Protein AF-A0A7J3BE94-F1 (afdb_monomer_lite)

Foldseek 3Di:
DPPLDDDPVLVVVLVVLLVQLVVLQVQLVCQLVCLLVVCVVDPDPDDSVVRSVVSNVVSVVSNVVSVVSNVLSVCSVQLALVSLVVLLVVLVVQLVVLVVPPPVRPVSNVVSVVSNVVSPDLSSCVSNVNNVVVVVVVVVVVVCVPPDDDPVQWDADPPPRDTDGVPDQADPPPRHGPDD

Radius of gyration: 31.23 Å; chains: 1; bounding box: 68×44×89 Å

Structure (mmCIF, N/CA/C/O backbone):
data_AF-A0A7J3BE94-F1
#
_entry.id   AF-A0A7J3BE94-F1
#
loop_
_atom_site.group_PDB
_atom_site.id
_atom_site.type_symbol
_atom_site.label_atom_id
_atom_site.label_alt_id
_atom_site.label_comp_id
_atom_site.label_asym_id
_atom_site.label_entity_id
_atom_site.label_seq_id
_atom_site.pdbx_PDB_ins_code
_atom_site.Cartn_x
_atom_site.Cartn_y
_atom_site.Cartn_z
_atom_site.occupancy
_atom_site.B_iso_or_equiv
_atom_site.auth_seq_id
_atom_site.auth_comp_id
_atom_site.auth_asym_id
_atom_site.auth_atom_id
_atom_site.pdbx_PDB_model_num
ATOM 1 N N . MET A 1 1 ? -1.290 -3.916 29.437 1.00 44.94 1 MET A N 1
ATOM 2 C CA . MET A 1 1 ? -1.088 -3.441 28.052 1.00 44.94 1 MET A CA 1
ATOM 3 C C . MET A 1 1 ? -2.064 -4.209 27.175 1.00 44.94 1 MET A C 1
ATOM 5 O O . MET A 1 1 ? -1.931 -5.420 27.093 1.00 44.94 1 MET A O 1
ATOM 9 N N . GLN A 1 2 ? -3.100 -3.558 26.636 1.00 50.12 2 GLN A N 1
ATOM 10 C CA . GLN A 1 2 ? -4.022 -4.199 25.688 1.00 50.12 2 GLN A CA 1
ATOM 11 C C . GLN A 1 2 ? -3.197 -4.632 24.469 1.00 50.12 2 GLN A C 1
ATOM 13 O O . GLN A 1 2 ? -2.613 -3.788 23.786 1.00 50.12 2 GLN A O 1
ATOM 18 N N . THR A 1 3 ? -3.052 -5.935 24.249 1.00 56.53 3 THR A N 1
ATOM 19 C CA . THR A 1 3 ? -2.353 -6.471 23.082 1.00 56.53 3 THR A CA 1
ATOM 20 C C . THR A 1 3 ? -3.175 -6.108 21.851 1.00 56.53 3 THR A C 1
ATOM 22 O O . THR A 1 3 ? -4.305 -6.559 21.695 1.00 56.53 3 THR A O 1
ATOM 25 N N . ARG A 1 4 ? -2.641 -5.237 20.984 1.00 65.88 4 ARG A N 1
ATOM 26 C CA . ARG A 1 4 ? -3.294 -4.905 19.710 1.00 65.88 4 ARG A CA 1
ATOM 27 C C . ARG A 1 4 ? -3.339 -6.166 18.849 1.00 65.88 4 ARG A C 1
ATOM 29 O O . ARG A 1 4 ? -2.347 -6.516 18.212 1.00 65.88 4 ARG A O 1
ATOM 36 N N . VAL A 1 5 ? -4.474 -6.856 18.852 1.00 79.56 5 VAL A N 1
ATOM 37 C CA . VAL A 1 5 ? -4.724 -7.989 17.958 1.00 79.56 5 VAL A CA 1
ATOM 38 C C . VAL A 1 5 ? -4.843 -7.446 16.537 1.00 79.56 5 VAL A C 1
ATOM 40 O O . VAL A 1 5 ? -5.575 -6.488 16.296 1.00 79.56 5 VAL A O 1
ATOM 43 N N . ARG A 1 6 ? -4.092 -8.027 15.597 1.00 82.62 6 ARG A N 1
ATOM 44 C CA . ARG A 1 6 ? -4.118 -7.597 14.196 1.00 82.62 6 ARG A CA 1
ATOM 45 C C . ARG A 1 6 ? -5.399 -8.050 13.500 1.00 82.62 6 ARG A C 1
ATOM 47 O O . ARG A 1 6 ? -5.689 -9.245 13.514 1.00 82.62 6 ARG A O 1
ATOM 54 N N . PRO A 1 7 ? -6.114 -7.133 12.833 1.00 87.50 7 PRO A N 1
ATOM 55 C CA . PRO A 1 7 ? -7.215 -7.484 11.948 1.00 87.50 7 PRO A CA 1
ATOM 56 C C . PRO A 1 7 ? -6.754 -8.401 10.806 1.00 87.50 7 PRO A C 1
ATOM 58 O O . PRO A 1 7 ? -5.796 -8.090 10.097 1.00 87.50 7 PRO A O 1
ATOM 61 N N . VAL A 1 8 ? -7.464 -9.511 10.596 1.00 87.81 8 VAL A N 1
ATOM 62 C CA . VAL A 1 8 ? -7.105 -10.542 9.603 1.00 87.81 8 VAL A CA 1
ATOM 63 C C . VAL A 1 8 ? -7.008 -9.967 8.187 1.00 87.81 8 VAL A C 1
ATOM 65 O O . VAL A 1 8 ? -6.078 -10.294 7.455 1.00 87.81 8 VAL A O 1
ATOM 68 N N . GLY A 1 9 ? -7.903 -9.049 7.812 1.00 85.50 9 GLY A N 1
ATOM 69 C CA . GLY A 1 9 ? -7.870 -8.426 6.488 1.00 85.50 9 GLY A CA 1
ATOM 70 C C . GLY A 1 9 ? -6.628 -7.563 6.245 1.00 85.50 9 GLY A C 1
ATOM 71 O O . GLY A 1 9 ? -6.166 -7.486 5.114 1.00 85.50 9 GLY A O 1
ATOM 72 N N . ILE A 1 10 ? -6.011 -6.987 7.288 1.00 88.62 10 ILE A N 1
ATOM 73 C CA . ILE A 1 10 ? -4.742 -6.251 7.129 1.00 88.62 10 ILE A CA 1
ATOM 74 C C . ILE A 1 10 ? -3.615 -7.233 6.826 1.00 88.62 10 ILE A C 1
ATOM 76 O O . ILE A 1 10 ? -2.795 -6.971 5.956 1.00 88.62 10 ILE A O 1
ATOM 80 N N . THR A 1 11 ? -3.590 -8.380 7.504 1.00 90.88 11 THR A N 1
ATOM 81 C CA . THR A 1 11 ? -2.620 -9.445 7.226 1.00 90.88 11 THR A CA 1
ATOM 82 C C . THR A 1 11 ? -2.716 -9.912 5.775 1.00 90.88 11 THR A C 1
ATOM 84 O O . THR A 1 11 ? -1.692 -10.013 5.105 1.00 90.88 11 THR A O 1
ATOM 87 N N . VAL A 1 12 ? -3.934 -10.134 5.267 1.00 90.75 12 VAL A N 1
ATOM 88 C CA . VAL A 1 12 ? -4.159 -10.515 3.862 1.00 90.75 12 VAL A CA 1
ATOM 89 C C . VAL A 1 12 ? -3.679 -9.420 2.906 1.00 90.75 12 VAL A C 1
ATOM 91 O O . VAL A 1 12 ? -2.949 -9.726 1.966 1.00 90.75 12 VAL A O 1
ATOM 94 N N . LEU A 1 13 ? -4.020 -8.151 3.170 1.00 89.44 13 LEU A N 1
ATOM 95 C CA . LEU A 1 13 ? -3.559 -7.017 2.361 1.00 89.44 13 LEU A CA 1
ATOM 96 C C . LEU A 1 13 ? -2.032 -6.911 2.344 1.00 89.44 13 LEU A C 1
ATOM 98 O O . LEU A 1 13 ? -1.453 -6.739 1.279 1.00 89.44 13 LEU A O 1
ATOM 102 N N . VAL A 1 14 ? -1.371 -7.069 3.493 1.00 93.19 14 VAL A N 1
ATOM 103 C CA . VAL A 1 14 ? 0.095 -7.034 3.573 1.00 93.19 14 VAL A CA 1
ATOM 104 C C . VAL A 1 14 ? 0.719 -8.164 2.765 1.00 93.19 14 VAL A C 1
ATOM 106 O O . VAL A 1 14 ? 1.698 -7.924 2.064 1.00 93.19 14 VAL A O 1
ATOM 109 N N . ILE A 1 15 ? 0.182 -9.384 2.848 1.00 94.69 15 ILE A N 1
ATOM 110 C CA . ILE A 1 15 ? 0.705 -10.523 2.082 1.00 94.69 15 ILE A CA 1
ATOM 111 C C . ILE A 1 15 ? 0.572 -10.251 0.583 1.00 94.69 15 ILE A C 1
ATOM 113 O O . ILE A 1 15 ? 1.550 -10.398 -0.148 1.00 94.69 15 ILE A O 1
ATOM 117 N N . LEU A 1 16 ? -0.610 -9.818 0.137 1.00 91.94 16 LEU A N 1
ATOM 118 C CA . LEU A 1 16 ? -0.860 -9.530 -1.272 1.00 91.94 16 LEU A CA 1
ATOM 119 C C . LEU A 1 16 ? 0.043 -8.398 -1.784 1.00 91.94 16 LEU A C 1
ATOM 121 O O . LEU A 1 16 ? 0.713 -8.565 -2.801 1.00 91.94 16 LEU A O 1
ATOM 125 N N . GLU A 1 17 ? 0.128 -7.296 -1.041 1.00 92.62 17 GLU A N 1
ATOM 126 C CA . GLU A 1 17 ? 0.982 -6.152 -1.372 1.00 92.62 17 GLU A CA 1
ATOM 127 C C . GLU A 1 17 ? 2.463 -6.548 -1.420 1.00 92.62 17 GLU A C 1
ATOM 129 O O . GLU A 1 17 ? 3.187 -6.162 -2.332 1.00 92.62 17 GLU A O 1
ATOM 134 N N . SER A 1 18 ? 2.914 -7.383 -0.479 1.00 95.75 18 SER A N 1
ATOM 135 C CA . SER A 1 18 ? 4.302 -7.862 -0.445 1.00 95.75 18 SER A CA 1
ATOM 136 C C . SER A 1 18 ? 4.640 -8.708 -1.672 1.00 95.75 18 SER A C 1
ATOM 138 O O . SER A 1 18 ? 5.742 -8.593 -2.204 1.00 95.75 18 SER A O 1
ATOM 140 N N . ILE A 1 19 ? 3.700 -9.534 -2.144 1.00 96.81 19 ILE A N 1
ATOM 141 C CA . ILE A 1 19 ? 3.875 -10.330 -3.367 1.00 96.81 19 ILE A CA 1
ATOM 142 C C . ILE A 1 19 ? 3.977 -9.406 -4.582 1.00 96.81 19 ILE A C 1
ATOM 144 O O . ILE A 1 19 ? 4.910 -9.547 -5.374 1.00 96.81 19 ILE A O 1
ATOM 148 N N . VAL A 1 20 ? 3.063 -8.441 -4.718 1.00 95.25 20 VAL A N 1
ATOM 149 C CA . VAL A 1 20 ? 3.076 -7.480 -5.834 1.00 95.25 20 VAL A CA 1
ATOM 150 C C . VAL A 1 20 ? 4.376 -6.674 -5.838 1.00 95.25 20 VAL A C 1
ATOM 152 O O . VAL A 1 20 ? 5.048 -6.591 -6.865 1.00 95.25 20 VAL A O 1
ATOM 155 N N . ALA A 1 21 ? 4.782 -6.147 -4.685 1.00 96.50 21 ALA A N 1
ATOM 156 C CA . ALA A 1 21 ? 6.017 -5.392 -4.535 1.00 96.50 21 ALA A CA 1
ATOM 157 C C . ALA A 1 21 ? 7.262 -6.238 -4.858 1.00 96.50 21 ALA A C 1
ATOM 159 O O . ALA A 1 21 ? 8.159 -5.769 -5.560 1.00 96.50 21 ALA A O 1
ATOM 160 N N . ALA A 1 22 ? 7.308 -7.499 -4.415 1.00 97.50 22 ALA A N 1
ATOM 161 C CA . ALA A 1 22 ? 8.402 -8.412 -4.740 1.00 97.50 22 ALA A CA 1
ATOM 162 C C . ALA A 1 22 ? 8.483 -8.700 -6.247 1.00 97.50 22 ALA A C 1
ATOM 164 O O . ALA A 1 22 ? 9.571 -8.655 -6.821 1.00 97.50 22 ALA A O 1
ATOM 165 N N . LEU A 1 23 ? 7.344 -8.938 -6.906 1.00 97.69 23 LEU A N 1
ATOM 166 C CA . LEU A 1 23 ? 7.291 -9.136 -8.357 1.00 97.69 23 LEU A CA 1
ATOM 167 C C . LEU A 1 23 ? 7.735 -7.884 -9.119 1.00 97.69 23 LEU A C 1
ATOM 169 O O . LEU A 1 23 ? 8.480 -8.003 -10.090 1.00 97.69 23 LEU A O 1
ATOM 173 N N . LEU A 1 24 ? 7.335 -6.694 -8.663 1.00 97.19 24 LEU A N 1
ATOM 174 C CA . LEU A 1 24 ? 7.789 -5.425 -9.237 1.00 97.19 24 LEU A CA 1
ATOM 175 C C . LEU A 1 24 ? 9.296 -5.233 -9.082 1.00 97.19 24 LEU A C 1
ATOM 177 O O . LEU A 1 24 ? 9.941 -4.770 -10.018 1.00 97.19 24 LEU A O 1
ATOM 181 N N . ILE A 1 25 ? 9.870 -5.626 -7.943 1.00 98.06 25 ILE A N 1
ATOM 182 C CA . ILE A 1 25 ? 11.319 -5.559 -7.732 1.00 98.06 25 ILE A CA 1
ATOM 183 C C . ILE A 1 25 ? 12.045 -6.533 -8.660 1.00 98.06 25 ILE A C 1
ATOM 185 O O . ILE A 1 25 ? 13.003 -6.148 -9.323 1.00 98.06 25 ILE A O 1
ATOM 189 N N . ILE A 1 26 ? 11.587 -7.783 -8.740 1.00 97.94 26 ILE A N 1
ATOM 190 C CA . ILE A 1 26 ? 12.208 -8.800 -9.598 1.00 97.94 26 ILE A CA 1
ATOM 191 C C . ILE A 1 26 ? 12.109 -8.381 -11.067 1.00 97.94 26 ILE A C 1
ATOM 193 O O . ILE A 1 26 ? 13.120 -8.348 -11.766 1.00 97.94 26 ILE A O 1
ATOM 197 N N . GLY A 1 27 ? 10.913 -8.009 -11.527 1.00 97.12 27 GLY A N 1
ATOM 198 C CA . GLY A 1 27 ? 10.695 -7.526 -12.887 1.00 97.12 27 GLY A CA 1
ATOM 199 C C . GLY A 1 27 ? 11.509 -6.267 -13.176 1.00 97.12 27 GLY A C 1
ATOM 200 O O . GLY A 1 27 ? 12.220 -6.211 -14.174 1.00 97.12 27 GLY A O 1
ATOM 201 N N . GLY A 1 28 ? 11.484 -5.288 -12.272 1.00 97.75 28 GLY A N 1
ATOM 202 C CA . GLY A 1 28 ? 12.259 -4.055 -12.385 1.00 97.75 28 GLY A CA 1
ATOM 203 C C . GLY A 1 28 ? 13.761 -4.307 -12.486 1.00 97.75 28 GLY A C 1
ATOM 204 O O . GLY A 1 28 ? 14.417 -3.722 -13.345 1.00 97.75 28 GLY A O 1
ATOM 205 N N . LEU A 1 29 ? 14.298 -5.230 -11.683 1.00 98.00 29 LEU A N 1
ATOM 206 C CA . LEU A 1 29 ? 15.706 -5.627 -11.728 1.00 98.00 29 LEU A CA 1
ATOM 207 C C . LEU A 1 29 ? 16.056 -6.291 -13.061 1.00 98.00 29 LEU A C 1
ATOM 209 O O . LEU A 1 29 ? 17.055 -5.930 -13.684 1.00 98.00 29 LEU A O 1
ATOM 213 N N . VAL A 1 30 ? 15.220 -7.230 -13.514 1.00 97.06 30 VAL A N 1
ATOM 214 C CA . VAL A 1 30 ? 15.400 -7.902 -14.805 1.00 97.06 30 VAL A CA 1
ATOM 215 C C . VAL A 1 30 ? 15.409 -6.878 -15.934 1.00 97.06 30 VAL A C 1
ATOM 217 O O . VAL A 1 30 ? 16.332 -6.894 -16.739 1.00 97.06 30 VAL A O 1
ATOM 220 N N . LEU A 1 31 ? 14.450 -5.949 -15.981 1.00 96.06 31 LEU A N 1
ATOM 221 C CA . LEU A 1 31 ? 14.417 -4.907 -17.012 1.00 96.06 31 LEU A CA 1
ATOM 222 C C . LEU A 1 31 ? 15.602 -3.939 -16.909 1.00 96.06 31 LEU A C 1
ATOM 224 O O . LEU A 1 31 ? 16.169 -3.567 -17.935 1.00 96.06 31 LEU A O 1
ATOM 228 N N . ALA A 1 32 ? 16.000 -3.549 -15.696 1.00 96.62 32 ALA A N 1
ATOM 229 C CA . ALA A 1 32 ? 17.131 -2.651 -15.482 1.00 96.62 32 ALA A CA 1
ATOM 230 C C . ALA A 1 32 ? 18.430 -3.239 -16.057 1.00 96.62 32 ALA A C 1
ATOM 232 O O . ALA A 1 32 ? 19.159 -2.536 -16.761 1.00 96.62 32 ALA A O 1
ATOM 233 N N . VAL A 1 33 ? 18.675 -4.531 -15.808 1.00 96.25 33 VAL A N 1
ATOM 234 C CA . VAL A 1 33 ? 19.880 -5.253 -16.248 1.00 96.25 33 VAL A CA 1
ATOM 235 C C . VAL A 1 33 ? 19.792 -5.697 -17.710 1.00 96.25 33 VAL A C 1
ATOM 237 O O . VAL A 1 33 ? 20.760 -5.554 -18.453 1.00 96.25 33 VAL A O 1
ATOM 240 N N . ALA A 1 34 ? 18.647 -6.225 -18.144 1.00 93.62 34 ALA A N 1
ATOM 241 C CA . ALA A 1 34 ? 18.462 -6.761 -19.493 1.00 93.62 34 ALA A CA 1
ATOM 242 C C . ALA A 1 34 ? 18.155 -5.681 -20.542 1.00 93.62 34 ALA A C 1
ATOM 244 O O . ALA A 1 34 ? 18.250 -5.955 -21.738 1.00 93.62 34 ALA A O 1
ATOM 245 N N . GLY A 1 35 ? 17.805 -4.459 -20.127 1.00 92.88 35 GLY A N 1
ATOM 246 C CA . GLY A 1 35 ? 17.449 -3.352 -21.017 1.00 92.88 35 GLY A CA 1
ATOM 247 C C . GLY A 1 35 ? 18.433 -3.132 -22.173 1.00 92.88 35 GLY A C 1
ATOM 248 O O . GLY A 1 35 ? 17.992 -3.143 -23.325 1.00 92.88 35 GLY A O 1
ATOM 249 N N . PRO A 1 36 ? 19.758 -3.041 -21.942 1.00 92.00 36 PRO A N 1
ATOM 250 C CA . PRO A 1 36 ? 20.733 -2.858 -23.017 1.00 92.00 36 PRO A CA 1
ATOM 251 C C . PRO A 1 36 ? 20.756 -4.018 -24.025 1.00 92.00 36 PRO A C 1
ATOM 253 O O . PRO A 1 36 ? 21.008 -3.795 -25.207 1.00 92.00 36 PRO A O 1
ATOM 256 N N . PHE A 1 37 ? 20.429 -5.237 -23.591 1.00 91.88 37 PHE A N 1
ATOM 257 C CA . PHE A 1 37 ? 20.421 -6.462 -24.407 1.00 91.88 37 PHE A CA 1
ATOM 258 C C . PHE A 1 37 ? 19.081 -6.716 -25.100 1.00 91.88 37 PHE A C 1
ATOM 260 O O . PHE A 1 37 ? 18.958 -7.586 -25.957 1.00 91.88 37 PHE A O 1
ATOM 267 N N . VAL A 1 38 ? 18.054 -5.924 -24.788 1.00 89.50 38 VAL A N 1
ATOM 268 C CA . VAL A 1 38 ? 16.694 -6.144 -25.287 1.00 89.50 38 VAL A CA 1
ATOM 269 C C . VAL A 1 38 ? 16.590 -5.986 -26.811 1.00 89.50 38 VAL A C 1
ATOM 271 O O . VAL A 1 38 ? 15.578 -6.368 -27.393 1.00 89.50 38 VAL A O 1
ATOM 274 N N . HIS A 1 39 ? 17.602 -5.399 -27.459 1.00 83.75 39 HIS A N 1
ATOM 275 C CA . HIS A 1 39 ? 17.713 -5.261 -28.913 1.00 83.75 39 HIS A CA 1
ATOM 276 C C . HIS A 1 39 ? 18.015 -6.589 -29.631 1.00 83.75 39 HIS A C 1
ATOM 278 O O . HIS A 1 39 ? 17.637 -6.734 -30.788 1.00 83.75 39 HIS A O 1
ATOM 284 N N . GLU A 1 40 ? 18.632 -7.562 -28.955 1.00 86.81 40 GLU A N 1
ATOM 285 C CA . GLU A 1 40 ? 18.892 -8.899 -29.513 1.00 86.81 40 GLU A CA 1
ATOM 286 C C . GLU A 1 40 ? 17.606 -9.733 -29.606 1.00 86.81 40 GLU A C 1
ATOM 288 O O . GLU A 1 40 ? 17.474 -10.608 -30.456 1.00 86.81 40 GLU A O 1
ATOM 293 N N . LEU A 1 41 ? 16.631 -9.439 -28.741 1.00 83.88 41 LEU A N 1
ATOM 294 C CA . LEU A 1 41 ? 15.415 -10.234 -28.585 1.00 83.88 41 LEU A CA 1
ATOM 295 C C . LEU A 1 41 ? 14.286 -9.842 -29.548 1.00 83.88 41 LEU A C 1
ATOM 297 O O . LEU A 1 41 ? 13.363 -10.623 -29.764 1.00 83.88 41 LEU A O 1
ATOM 301 N N . MET A 1 42 ? 14.305 -8.618 -30.085 1.00 78.88 42 MET A N 1
ATOM 302 C CA . MET A 1 42 ? 13.255 -8.126 -30.980 1.00 78.88 42 MET A CA 1
ATOM 303 C C . MET A 1 42 ? 13.861 -7.275 -32.102 1.00 78.88 42 MET A C 1
ATOM 305 O O . MET A 1 42 ? 14.542 -6.295 -31.795 1.00 78.88 42 MET A O 1
ATOM 309 N N . PRO A 1 43 ? 13.565 -7.554 -33.384 1.00 76.50 43 PRO A N 1
ATOM 310 C CA . PRO A 1 43 ? 13.916 -6.650 -34.474 1.00 76.50 43 PRO A CA 1
ATOM 311 C C . PRO A 1 43 ? 13.096 -5.359 -34.340 1.00 76.50 43 PRO A C 1
ATOM 313 O O . PRO A 1 43 ? 11.869 -5.406 -34.244 1.00 76.50 43 PRO A O 1
ATOM 316 N N . ARG A 1 44 ? 13.764 -4.198 -34.272 1.00 70.56 44 ARG A N 1
ATOM 317 C CA . ARG A 1 44 ? 13.111 -2.910 -33.973 1.00 70.56 44 ARG A CA 1
ATOM 318 C C . ARG A 1 44 ? 13.411 -1.830 -35.018 1.00 70.56 44 ARG A C 1
ATOM 320 O O . ARG A 1 44 ? 14.513 -1.806 -35.557 1.00 70.56 44 ARG A O 1
ATOM 327 N N . PRO A 1 45 ? 12.473 -0.888 -35.237 1.00 80.94 45 PRO A N 1
ATOM 328 C CA . PRO A 1 45 ? 12.669 0.275 -36.107 1.00 80.94 45 PRO A CA 1
ATOM 329 C C . PRO A 1 45 ? 13.445 1.434 -35.447 1.00 80.94 45 PRO A C 1
ATOM 331 O O . PRO A 1 45 ? 13.747 2.419 -36.111 1.00 80.94 45 PRO A O 1
ATOM 334 N N . VAL A 1 46 ? 13.747 1.352 -34.145 1.00 83.31 46 VAL A N 1
ATOM 335 C CA . VAL A 1 46 ? 14.390 2.418 -33.352 1.00 83.31 46 VAL A CA 1
ATOM 336 C C . VAL A 1 46 ? 15.820 2.045 -32.932 1.00 83.31 46 VAL A C 1
ATOM 338 O O . VAL A 1 46 ? 16.090 0.863 -32.711 1.00 83.31 46 VAL A O 1
ATOM 341 N N . PRO A 1 47 ? 16.737 3.024 -32.758 1.00 88.06 47 PRO A N 1
ATOM 342 C CA . PRO A 1 47 ? 18.113 2.757 -32.339 1.00 88.06 47 PRO A CA 1
ATOM 343 C C . PRO A 1 47 ? 18.215 1.956 -31.030 1.00 88.06 47 PRO A C 1
ATOM 345 O O . PRO A 1 47 ? 17.505 2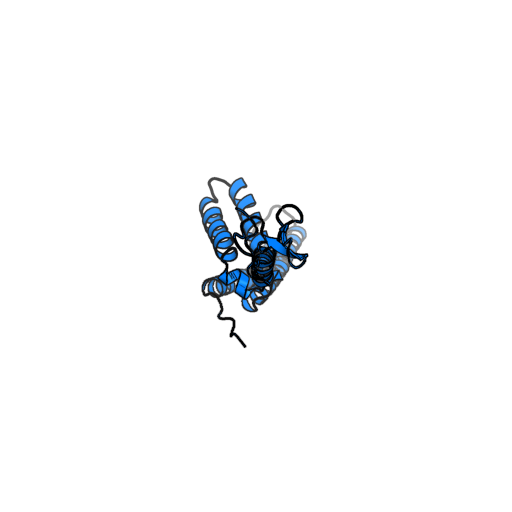.226 -30.054 1.00 88.06 47 PRO A O 1
ATOM 348 N N . ALA A 1 48 ? 19.148 0.996 -30.993 1.00 86.50 48 ALA A N 1
ATOM 349 C CA . ALA A 1 48 ? 19.324 0.065 -29.874 1.00 86.50 48 ALA A CA 1
ATOM 350 C C . ALA A 1 48 ? 19.614 0.778 -28.544 1.00 86.50 48 ALA A C 1
ATOM 352 O O . ALA A 1 48 ? 18.994 0.463 -27.531 1.00 86.50 48 ALA A O 1
ATOM 353 N N . VAL A 1 49 ? 20.486 1.792 -28.565 1.00 88.44 49 VAL A N 1
ATOM 354 C CA 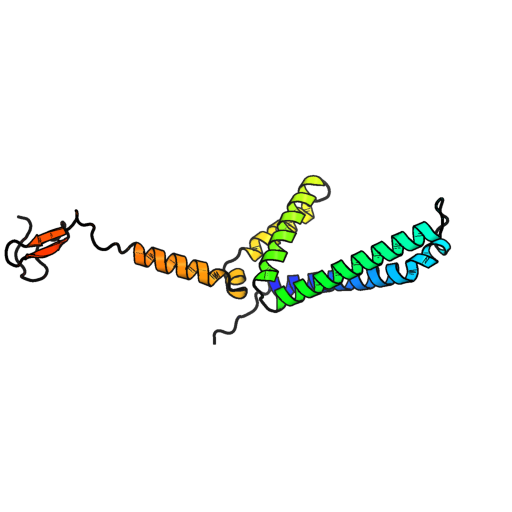. VAL A 1 49 ? 20.855 2.577 -27.374 1.00 88.44 49 VAL A CA 1
ATOM 355 C C . VAL A 1 49 ? 19.635 3.264 -26.764 1.00 88.44 49 VAL A C 1
ATOM 357 O O . VAL A 1 49 ? 19.417 3.175 -25.561 1.00 88.44 49 VAL A O 1
ATOM 360 N N . ILE A 1 50 ? 18.806 3.901 -27.597 1.00 89.31 50 ILE A N 1
ATOM 361 C CA . ILE A 1 50 ? 17.612 4.623 -27.144 1.00 89.31 50 ILE A CA 1
ATOM 362 C C . ILE A 1 50 ? 16.655 3.648 -26.455 1.00 89.31 50 ILE A C 1
ATOM 364 O O . ILE A 1 50 ? 16.227 3.881 -25.327 1.00 89.31 50 ILE A O 1
ATOM 368 N N . THR A 1 51 ? 16.376 2.515 -27.101 1.00 88.31 51 THR A N 1
ATOM 369 C CA . THR A 1 51 ? 15.454 1.515 -26.550 1.00 88.31 51 THR A CA 1
ATOM 370 C C . THR A 1 51 ? 15.980 0.911 -25.252 1.00 88.31 51 THR A C 1
ATOM 372 O O . THR A 1 51 ? 15.226 0.792 -24.289 1.00 88.31 51 THR A O 1
ATOM 375 N N . GLY A 1 52 ? 17.268 0.560 -25.204 1.00 91.75 52 GLY A N 1
ATOM 376 C CA . GLY A 1 52 ? 17.866 -0.039 -24.017 1.00 91.75 52 GLY A CA 1
ATOM 377 C C . GLY A 1 52 ? 17.844 0.898 -22.815 1.00 91.75 52 GLY A C 1
ATOM 378 O O . GLY A 1 52 ? 17.460 0.476 -21.727 1.00 91.75 52 GLY A O 1
ATOM 379 N N . VAL A 1 53 ? 18.145 2.186 -23.022 1.00 93.50 53 VAL A N 1
ATOM 380 C CA . VAL A 1 53 ? 18.063 3.203 -21.964 1.00 93.50 53 VAL A CA 1
ATOM 381 C C . VAL A 1 53 ? 16.634 3.339 -21.444 1.00 93.50 53 VAL A C 1
ATOM 383 O O . VAL A 1 53 ? 16.432 3.290 -20.233 1.00 93.50 53 VAL A O 1
ATOM 386 N N . PHE A 1 54 ? 15.632 3.455 -22.320 1.00 93.81 54 PHE A N 1
ATOM 387 C CA . PHE A 1 54 ? 14.237 3.573 -21.877 1.00 93.81 54 PHE A CA 1
ATOM 388 C C . PHE A 1 54 ? 13.756 2.343 -21.102 1.00 93.81 54 PHE A C 1
ATOM 390 O O . PHE A 1 54 ? 13.120 2.495 -20.059 1.00 93.81 54 PHE A O 1
ATOM 397 N N . VAL A 1 55 ? 14.080 1.135 -21.571 1.00 94.62 55 VAL A N 1
ATOM 398 C CA . VAL A 1 55 ? 13.704 -0.112 -20.887 1.00 94.62 55 VAL A CA 1
ATOM 399 C C . VAL A 1 55 ? 14.389 -0.212 -19.524 1.00 94.62 55 VAL A C 1
ATOM 401 O O . VAL A 1 55 ? 13.723 -0.520 -18.534 1.00 94.62 55 VAL A O 1
ATOM 404 N N . SER A 1 56 ? 15.681 0.115 -19.440 1.00 95.81 56 SER A N 1
ATOM 405 C CA . SER A 1 56 ? 16.403 0.120 -18.166 1.00 95.81 56 SER A CA 1
ATOM 406 C C . SER A 1 56 ? 15.858 1.164 -17.193 1.00 95.81 56 SER A C 1
ATOM 408 O O . SER A 1 56 ? 15.666 0.857 -16.018 1.00 95.81 56 SER A O 1
ATOM 410 N N . LEU A 1 57 ? 15.559 2.379 -17.667 1.00 97.38 57 LEU A N 1
ATOM 411 C CA . LEU A 1 57 ? 14.955 3.434 -16.847 1.00 97.38 57 LEU A CA 1
ATOM 412 C C . LEU A 1 57 ? 13.579 3.024 -16.328 1.00 97.38 57 LEU A C 1
ATOM 414 O O . LEU A 1 57 ? 13.287 3.227 -15.151 1.00 97.38 57 LEU A O 1
ATOM 418 N N . PHE A 1 58 ? 12.754 2.406 -17.172 1.00 96.75 58 PHE A N 1
ATOM 419 C CA . PHE A 1 58 ? 11.472 1.865 -16.739 1.00 96.75 58 PHE A CA 1
ATOM 420 C C . PHE A 1 58 ? 11.659 0.789 -15.661 1.00 96.75 58 PHE A C 1
ATOM 422 O O . PHE A 1 58 ? 10.986 0.835 -14.633 1.00 96.75 58 PHE A O 1
ATOM 429 N N . GLY A 1 59 ? 12.639 -0.107 -15.825 1.00 97.62 59 GLY A N 1
ATOM 430 C CA . GLY A 1 59 ? 13.021 -1.075 -14.794 1.00 97.62 59 GLY A CA 1
ATOM 431 C C . GLY A 1 59 ? 13.390 -0.418 -13.459 1.00 97.62 59 GLY A C 1
ATOM 432 O O . GLY A 1 59 ? 12.899 -0.831 -12.410 1.00 97.62 59 GLY A O 1
ATOM 433 N N . ILE A 1 60 ? 14.174 0.664 -13.488 1.00 97.56 60 ILE A N 1
ATOM 434 C CA . ILE A 1 60 ? 14.538 1.438 -12.288 1.00 97.56 60 ILE A CA 1
ATOM 435 C C . ILE A 1 60 ? 13.304 2.066 -11.628 1.00 97.56 60 ILE A C 1
ATOM 437 O O . ILE A 1 60 ? 13.176 2.025 -10.405 1.00 97.56 60 ILE A O 1
ATOM 441 N N . VAL A 1 61 ? 12.369 2.612 -12.408 1.00 97.94 61 VAL A N 1
ATOM 442 C CA . VAL A 1 61 ? 11.109 3.147 -11.865 1.00 97.94 61 VAL A CA 1
ATOM 443 C C . VAL A 1 61 ? 10.318 2.048 -11.152 1.00 97.94 61 VAL A C 1
ATOM 445 O O . VAL A 1 61 ? 9.851 2.265 -10.033 1.00 97.94 61 VAL A O 1
ATOM 448 N N . LEU A 1 62 ? 10.221 0.852 -11.740 1.00 97.62 62 LEU A N 1
ATOM 449 C CA . LEU A 1 62 ? 9.553 -0.285 -11.100 1.00 97.62 62 LEU A CA 1
ATOM 450 C C . LEU A 1 62 ? 10.246 -0.713 -9.799 1.00 97.62 62 LEU A C 1
ATOM 452 O O . LEU A 1 62 ? 9.555 -1.037 -8.835 1.00 97.62 62 LEU A O 1
ATOM 456 N N . LEU A 1 63 ? 11.581 -0.655 -9.734 1.00 97.81 63 LEU A N 1
ATOM 457 C CA . LEU A 1 63 ? 12.328 -0.912 -8.497 1.00 97.81 63 LEU A CA 1
ATOM 458 C C . LEU A 1 63 ? 11.952 0.079 -7.391 1.00 97.81 63 LEU A C 1
ATOM 460 O O . LEU A 1 63 ? 11.716 -0.331 -6.255 1.00 97.81 63 LEU A O 1
ATOM 464 N N . VAL A 1 64 ? 11.866 1.372 -7.718 1.00 97.81 64 VAL A N 1
ATOM 465 C CA . VAL A 1 64 ? 11.472 2.412 -6.755 1.00 97.81 64 VAL A CA 1
ATOM 466 C C . VAL A 1 64 ? 10.040 2.187 -6.271 1.00 97.81 64 VAL A C 1
ATOM 468 O O . VAL A 1 64 ? 9.787 2.241 -5.066 1.00 97.81 64 VAL A O 1
ATOM 471 N N . ILE A 1 65 ? 9.114 1.885 -7.185 1.00 95.62 65 ILE A N 1
ATOM 472 C CA . ILE A 1 65 ? 7.713 1.605 -6.842 1.00 95.62 65 ILE A CA 1
ATOM 473 C C . ILE A 1 65 ? 7.616 0.354 -5.961 1.00 95.62 65 ILE A C 1
ATOM 475 O O . ILE A 1 65 ? 6.958 0.392 -4.923 1.00 95.62 65 ILE A O 1
ATOM 479 N N . GLY A 1 66 ? 8.299 -0.734 -6.319 1.00 96.94 66 GLY A N 1
ATOM 480 C CA . GLY A 1 66 ? 8.309 -1.961 -5.524 1.00 96.94 66 GLY A CA 1
ATOM 481 C C . GLY A 1 66 ? 8.915 -1.758 -4.131 1.00 96.94 66 GLY A C 1
ATOM 482 O O . GLY A 1 66 ? 8.358 -2.227 -3.139 1.00 96.94 66 GLY A O 1
ATOM 483 N N . ALA A 1 67 ? 9.998 -0.985 -4.015 1.00 96.94 67 ALA A N 1
ATOM 484 C CA . ALA A 1 67 ? 10.581 -0.633 -2.720 1.00 96.94 67 ALA A CA 1
ATOM 485 C C . ALA A 1 67 ? 9.618 0.202 -1.856 1.00 96.94 67 ALA A C 1
ATOM 487 O O . ALA A 1 67 ? 9.468 -0.065 -0.660 1.00 96.94 67 ALA A O 1
ATOM 488 N N . ALA A 1 68 ? 8.925 1.175 -2.455 1.00 95.06 68 ALA A N 1
ATOM 489 C CA . ALA A 1 68 ? 7.886 1.940 -1.771 1.00 95.06 68 ALA A CA 1
ATOM 490 C C . ALA A 1 68 ? 6.721 1.038 -1.319 1.00 95.06 68 ALA A C 1
ATOM 492 O O . ALA A 1 68 ? 6.258 1.170 -0.185 1.00 95.06 68 ALA A O 1
ATOM 493 N N . GLY A 1 69 ? 6.304 0.078 -2.151 1.00 94.06 69 GLY A N 1
ATOM 494 C CA . GLY A 1 69 ? 5.290 -0.927 -1.811 1.00 94.06 69 GLY A CA 1
ATOM 495 C C . GLY A 1 69 ? 5.681 -1.771 -0.594 1.00 94.06 69 GLY A C 1
ATOM 496 O O . GLY A 1 69 ? 4.901 -1.895 0.349 1.00 94.06 69 GLY A O 1
ATOM 497 N N . LEU A 1 70 ? 6.928 -2.258 -0.527 1.00 95.75 70 LEU A N 1
ATOM 498 C CA . LEU A 1 70 ? 7.433 -2.970 0.657 1.00 95.75 70 LEU A CA 1
ATOM 499 C C . LEU A 1 70 ? 7.450 -2.089 1.912 1.00 95.75 70 LEU A C 1
ATOM 501 O O . LEU A 1 70 ? 7.118 -2.560 3.003 1.00 95.75 70 LEU A O 1
ATOM 505 N N . ALA A 1 71 ? 7.802 -0.809 1.775 1.00 95.44 71 ALA A N 1
ATOM 506 C CA . ALA A 1 71 ? 7.749 0.131 2.889 1.00 95.44 71 ALA A CA 1
ATOM 507 C C . ALA A 1 71 ? 6.308 0.316 3.399 1.00 95.44 71 ALA A C 1
ATOM 509 O O . ALA A 1 71 ? 6.075 0.289 4.611 1.00 95.44 71 ALA A O 1
ATOM 510 N N . VAL A 1 72 ? 5.328 0.446 2.497 1.00 93.94 72 VAL A N 1
ATOM 511 C CA . VAL A 1 72 ? 3.898 0.521 2.848 1.00 93.94 72 VAL A CA 1
ATOM 512 C C . VAL A 1 72 ? 3.425 -0.775 3.501 1.00 93.94 72 VAL A C 1
ATOM 514 O O . VAL A 1 72 ? 2.784 -0.715 4.551 1.00 93.94 72 VAL A O 1
ATOM 517 N N . ALA A 1 73 ? 3.785 -1.937 2.953 1.00 94.31 73 ALA A N 1
ATOM 518 C CA . ALA A 1 73 ? 3.464 -3.243 3.525 1.00 94.31 73 ALA A CA 1
ATOM 519 C C . ALA A 1 73 ? 4.014 -3.379 4.955 1.00 94.31 73 ALA A C 1
ATOM 521 O O . ALA A 1 73 ? 3.291 -3.783 5.869 1.00 94.31 73 ALA A O 1
ATOM 522 N N . TRP A 1 74 ? 5.254 -2.941 5.187 1.00 94.69 74 TRP A N 1
ATOM 523 C CA . TRP A 1 74 ? 5.845 -2.862 6.523 1.00 94.69 74 TRP A CA 1
ATOM 524 C C . TRP A 1 74 ? 5.069 -1.916 7.453 1.00 94.69 74 TRP A C 1
ATOM 526 O O . TRP A 1 74 ? 4.803 -2.247 8.614 1.00 94.69 74 TRP A O 1
ATOM 536 N N . GLY A 1 75 ? 4.664 -0.746 6.958 1.00 93.00 75 GLY A N 1
ATOM 537 C CA . GLY A 1 75 ? 3.850 0.213 7.706 1.00 93.00 75 GLY A CA 1
ATOM 538 C C . GLY A 1 75 ? 2.465 -0.331 8.080 1.00 93.00 75 GLY A C 1
ATOM 539 O O . GLY A 1 75 ? 2.015 -0.166 9.219 1.00 93.00 75 GLY A O 1
ATOM 540 N N . LEU A 1 76 ? 1.809 -1.031 7.151 1.00 91.81 76 LEU A N 1
ATOM 541 C CA . LEU A 1 76 ? 0.519 -1.686 7.368 1.00 91.81 76 LEU A CA 1
ATOM 542 C C . LEU A 1 76 ? 0.647 -2.828 8.378 1.00 91.81 76 LEU A C 1
ATOM 544 O O . LEU A 1 76 ? -0.173 -2.912 9.293 1.00 91.81 76 LEU A O 1
ATOM 548 N N . TRP A 1 77 ? 1.704 -3.639 8.261 1.00 91.50 77 TRP A N 1
ATOM 549 C CA . TRP A 1 77 ? 2.028 -4.716 9.195 1.00 91.50 77 TRP A CA 1
ATOM 550 C C . TRP A 1 77 ? 2.234 -4.166 10.607 1.00 91.50 77 TRP A C 1
ATOM 552 O O . TRP A 1 77 ? 1.638 -4.646 11.565 1.00 91.50 77 TRP A O 1
ATOM 562 N N . THR A 1 78 ? 3.041 -3.121 10.760 1.00 90.19 78 THR A N 1
ATOM 563 C CA . THR A 1 78 ? 3.393 -2.564 12.076 1.00 90.19 78 THR A CA 1
ATOM 564 C C . THR A 1 78 ? 2.288 -1.725 12.726 1.00 90.19 78 THR A C 1
ATOM 566 O O . THR A 1 78 ? 2.408 -1.393 13.905 1.00 90.19 78 THR A O 1
ATOM 569 N N . GLY A 1 79 ? 1.193 -1.429 12.019 1.00 87.50 79 GLY A N 1
ATOM 570 C CA . GLY A 1 79 ? 0.082 -0.646 12.568 1.00 87.50 79 GLY A CA 1
ATOM 571 C C . GLY A 1 79 ? 0.349 0.856 12.610 1.00 87.50 79 GLY A C 1
ATOM 572 O O . GLY A 1 79 ? -0.176 1.558 13.474 1.00 87.50 79 GLY A O 1
ATOM 573 N N . GLN A 1 80 ? 1.161 1.366 11.685 1.00 89.19 80 GLN A N 1
ATOM 574 C CA . GLN A 1 80 ? 1.527 2.780 11.641 1.00 89.19 80 GLN A CA 1
ATOM 575 C C . GLN A 1 80 ? 0.430 3.646 11.007 1.00 89.19 80 GLN A C 1
ATOM 577 O O . GLN A 1 80 ? -0.075 3.351 9.924 1.00 89.19 80 GLN A O 1
ATOM 582 N N . GLY A 1 81 ? 0.094 4.769 11.647 1.00 87.56 81 GLY A N 1
ATOM 583 C CA . GLY A 1 81 ? -1.001 5.643 11.208 1.00 87.56 81 GLY A CA 1
ATOM 584 C C . GLY A 1 81 ? -0.788 6.343 9.857 1.00 87.56 81 GLY A C 1
ATOM 585 O O . GLY A 1 81 ? -1.763 6.817 9.277 1.00 87.56 81 GLY A O 1
ATOM 586 N N . TRP A 1 82 ? 0.451 6.418 9.355 1.00 88.62 82 TRP A N 1
ATOM 587 C CA . TRP A 1 82 ? 0.759 6.950 8.019 1.00 88.62 82 TRP A CA 1
ATOM 588 C C . TRP A 1 82 ? 0.414 5.950 6.910 1.00 88.62 82 TRP A C 1
ATOM 590 O O . TRP A 1 82 ? -0.088 6.353 5.863 1.00 88.62 82 TRP A O 1
ATOM 600 N N . ALA A 1 83 ? 0.620 4.653 7.155 1.00 90.31 83 ALA A N 1
ATOM 601 C CA . ALA A 1 83 ? 0.378 3.599 6.174 1.00 90.31 83 ALA A CA 1
ATOM 602 C C . ALA A 1 83 ? -1.115 3.467 5.868 1.00 90.31 83 ALA A C 1
ATOM 604 O O . ALA A 1 83 ? -1.502 3.296 4.716 1.00 90.31 83 ALA A O 1
ATOM 605 N N . TRP A 1 84 ? -1.956 3.660 6.889 1.00 91.12 84 TRP A N 1
ATOM 606 C CA . TRP A 1 84 ? -3.403 3.769 6.720 1.00 91.12 84 TRP A CA 1
ATOM 607 C C . TRP A 1 84 ? -3.792 4.918 5.779 1.00 91.12 84 TRP A C 1
ATOM 609 O O . TRP A 1 84 ? -4.615 4.727 4.888 1.00 91.12 84 TRP A O 1
ATOM 619 N N . THR A 1 85 ? -3.179 6.099 5.937 1.00 90.75 85 THR A N 1
ATOM 620 C CA . THR A 1 85 ? -3.467 7.251 5.070 1.00 90.75 85 THR A CA 1
ATOM 621 C C . THR A 1 85 ? -3.042 6.973 3.631 1.00 90.75 85 THR A C 1
ATOM 623 O O . THR A 1 85 ? -3.814 7.242 2.718 1.00 90.75 85 THR A O 1
ATOM 626 N N . ILE A 1 86 ? -1.844 6.415 3.422 1.00 90.69 86 ILE A N 1
ATOM 627 C CA . ILE A 1 86 ? -1.355 6.084 2.077 1.00 90.69 86 ILE A CA 1
ATOM 628 C C . ILE A 1 86 ? -2.265 5.052 1.411 1.00 90.69 86 ILE A C 1
ATOM 630 O O . ILE A 1 86 ? -2.696 5.278 0.285 1.00 90.69 86 ILE A O 1
ATOM 634 N N . ALA A 1 87 ? -2.620 3.971 2.109 1.00 89.56 87 ALA A N 1
ATOM 635 C CA . ALA A 1 87 ? -3.510 2.945 1.570 1.00 89.56 87 ALA A CA 1
ATOM 636 C C . ALA A 1 87 ? -4.886 3.517 1.189 1.00 89.56 87 ALA A C 1
ATOM 638 O O . ALA A 1 87 ? -5.408 3.207 0.120 1.00 89.56 87 ALA A O 1
ATOM 639 N N . LEU A 1 88 ? -5.448 4.402 2.021 1.00 91.06 88 LEU A N 1
ATOM 640 C CA . LEU A 1 88 ? -6.717 5.064 1.720 1.00 91.06 88 LEU A CA 1
ATOM 641 C C . LEU A 1 88 ? -6.607 5.982 0.493 1.00 91.06 88 LEU A C 1
ATOM 643 O O . LEU A 1 88 ? -7.460 5.927 -0.388 1.00 91.06 88 LEU A O 1
ATOM 647 N N . VAL A 1 89 ? -5.559 6.807 0.419 1.00 92.25 89 VAL A N 1
ATOM 648 C CA . VAL A 1 89 ? -5.330 7.722 -0.711 1.00 92.25 89 VAL A CA 1
ATOM 649 C C . VAL A 1 89 ? -5.135 6.942 -2.011 1.00 92.25 89 VAL A C 1
ATOM 651 O O . VAL A 1 89 ? -5.764 7.273 -3.014 1.00 92.25 89 VAL A O 1
ATOM 654 N N . LEU A 1 90 ? -4.322 5.883 -1.995 1.00 88.56 90 LEU A N 1
ATOM 655 C CA . LEU A 1 90 ? -4.089 5.036 -3.165 1.00 88.56 90 LEU A CA 1
ATOM 656 C C . LEU A 1 90 ? -5.368 4.333 -3.628 1.00 88.56 90 LEU A C 1
ATOM 658 O O . LEU A 1 90 ? -5.634 4.305 -4.829 1.00 88.56 90 LEU A O 1
ATOM 662 N N . ALA A 1 91 ? -6.190 3.825 -2.706 1.00 90.12 91 ALA A N 1
ATOM 663 C CA . ALA A 1 91 ? -7.467 3.208 -3.056 1.00 90.12 91 ALA A CA 1
ATOM 664 C C . ALA A 1 91 ? -8.4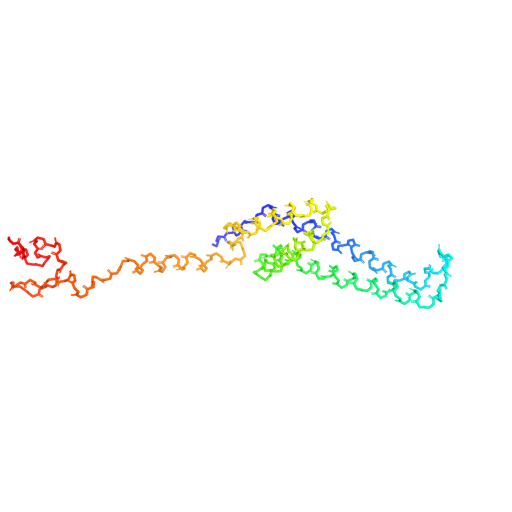24 4.218 -3.716 1.00 90.12 91 ALA A C 1
ATOM 666 O O . ALA A 1 91 ? -9.044 3.907 -4.729 1.00 90.12 91 ALA A O 1
ATOM 667 N N . VAL A 1 92 ? -8.499 5.453 -3.203 1.00 92.19 92 VAL A N 1
ATOM 668 C CA . VAL A 1 92 ? -9.326 6.520 -3.798 1.00 92.19 92 VAL A CA 1
ATOM 669 C C . VAL A 1 92 ? -8.824 6.914 -5.190 1.00 92.19 92 VAL A C 1
ATOM 671 O O . VAL A 1 92 ? -9.630 7.028 -6.112 1.00 92.19 92 VAL A O 1
ATOM 674 N N . ILE A 1 93 ? -7.510 7.083 -5.368 1.00 92.19 93 ILE A N 1
ATOM 675 C CA . ILE A 1 93 ? -6.916 7.371 -6.685 1.00 92.19 93 ILE A CA 1
ATOM 676 C C . ILE A 1 93 ? -7.226 6.238 -7.667 1.00 92.19 93 ILE A C 1
ATOM 678 O O . ILE A 1 93 ? -7.613 6.502 -8.804 1.00 92.19 93 ILE A O 1
ATOM 682 N N . SER A 1 94 ? -7.110 4.988 -7.218 1.00 88.12 94 SER A N 1
ATOM 683 C CA . SER A 1 94 ? -7.387 3.814 -8.048 1.00 88.12 94 SER A CA 1
ATOM 684 C C . SER A 1 94 ? -8.847 3.777 -8.498 1.00 88.12 94 SER A C 1
ATOM 686 O O . SER A 1 94 ? -9.099 3.577 -9.678 1.00 88.12 94 SER A O 1
ATOM 688 N N . ILE A 1 95 ? -9.803 4.102 -7.616 1.00 91.25 95 ILE A N 1
ATOM 689 C CA . ILE A 1 95 ? -11.226 4.223 -7.988 1.00 91.25 95 ILE A CA 1
ATOM 690 C C . ILE A 1 95 ? -11.428 5.275 -9.084 1.00 91.25 95 ILE A C 1
ATOM 692 O O . ILE A 1 95 ? -12.187 5.039 -10.021 1.00 91.25 95 ILE A O 1
ATOM 696 N N . ILE A 1 96 ? -10.762 6.431 -8.992 1.00 92.56 96 ILE A N 1
ATOM 697 C CA . ILE A 1 96 ? -10.873 7.486 -10.013 1.00 92.56 96 ILE A CA 1
ATOM 698 C C . ILE A 1 96 ? -10.346 6.975 -11.358 1.00 92.56 96 ILE A C 1
ATOM 700 O O . ILE A 1 96 ? -11.017 7.134 -12.374 1.00 92.56 96 ILE A O 1
ATOM 704 N N . ILE A 1 97 ? -9.175 6.333 -11.367 1.00 89.25 97 ILE A N 1
ATOM 705 C CA . ILE A 1 97 ? -8.584 5.764 -12.586 1.00 89.25 97 ILE A CA 1
ATOM 706 C C . ILE A 1 97 ? -9.498 4.686 -13.177 1.00 89.25 97 ILE A C 1
ATOM 708 O O . ILE A 1 97 ? -9.761 4.707 -14.380 1.00 89.25 97 ILE A O 1
ATOM 712 N N . ASP A 1 98 ? -10.026 3.791 -12.342 1.00 89.38 98 ASP A N 1
ATOM 713 C CA . ASP A 1 98 ? -10.938 2.736 -12.768 1.00 89.38 98 ASP A CA 1
ATOM 714 C C . ASP A 1 98 ? -12.201 3.333 -13.408 1.00 89.38 98 ASP A C 1
ATOM 716 O O . ASP A 1 98 ? -12.622 2.887 -14.473 1.00 89.38 98 ASP A O 1
ATOM 720 N N . LEU A 1 99 ? -12.779 4.392 -12.837 1.00 90.50 99 LEU A N 1
ATOM 721 C CA . LEU A 1 99 ? -13.947 5.070 -13.414 1.00 90.50 99 LEU A CA 1
ATOM 722 C C . LEU A 1 99 ? -13.681 5.648 -14.812 1.00 90.50 99 LEU A C 1
ATOM 724 O O . LEU A 1 99 ? -14.576 5.629 -15.657 1.00 90.50 99 LEU A O 1
ATOM 728 N N . LEU A 1 100 ? -12.463 6.129 -15.079 1.00 91.50 100 LEU A N 1
ATOM 729 C CA . LEU A 1 100 ? -12.076 6.650 -16.396 1.00 91.50 100 LEU A CA 1
ATOM 730 C C . LEU A 1 100 ? -11.910 5.546 -17.455 1.00 91.50 100 LEU A C 1
ATOM 732 O O . LEU A 1 100 ? -11.968 5.839 -18.647 1.00 91.50 100 LEU A O 1
ATOM 736 N N . GLN A 1 101 ? -11.705 4.294 -17.040 1.00 89.31 101 GLN A N 1
ATOM 737 C CA . GLN A 1 101 ? -11.422 3.153 -17.923 1.00 89.31 101 GLN A CA 1
ATOM 738 C C . GLN A 1 101 ? -12.637 2.241 -18.162 1.00 89.31 101 GLN A C 1
ATOM 740 O O . GLN A 1 101 ? -12.502 1.113 -18.650 1.00 89.31 101 GLN A O 1
ATOM 745 N N . LEU A 1 102 ? -13.842 2.705 -17.821 1.00 85.81 102 LEU A N 1
ATOM 746 C CA . LEU A 1 102 ? -15.060 1.929 -18.027 1.00 85.81 102 LEU A CA 1
ATOM 747 C C . LEU A 1 102 ? -15.288 1.614 -19.519 1.00 85.81 102 LEU A C 1
ATOM 749 O O . LEU A 1 102 ? -15.082 2.482 -20.369 1.00 85.81 102 LEU A O 1
ATOM 753 N N . PRO A 1 103 ? -15.746 0.388 -19.854 1.00 82.69 103 PRO A N 1
ATOM 754 C CA . PRO A 1 103 ? -16.249 -0.659 -18.950 1.00 82.69 103 PRO A CA 1
ATOM 755 C C . PRO A 1 103 ? -15.211 -1.694 -18.456 1.00 82.69 103 PRO A C 1
ATOM 757 O O . PRO A 1 103 ? -15.592 -2.633 -17.761 1.00 82.69 103 PRO A O 1
ATOM 760 N N . GLY A 1 104 ? -13.920 -1.574 -18.790 1.00 82.44 104 GLY A N 1
ATOM 761 C CA . GLY A 1 104 ? -12.918 -2.631 -18.544 1.00 82.44 104 GLY A CA 1
ATOM 762 C C . GLY A 1 104 ? -12.524 -2.865 -17.076 1.00 82.44 104 GLY A C 1
ATOM 763 O O . GLY A 1 104 ? -11.887 -3.865 -16.758 1.00 82.44 104 GLY A O 1
ATOM 764 N N . SER A 1 105 ? -12.912 -1.965 -16.177 1.00 86.62 105 SER A N 1
ATOM 765 C CA . SER A 1 105 ? -12.343 -1.792 -14.831 1.00 86.62 105 SER A CA 1
ATOM 766 C C . SER A 1 105 ? -13.322 -2.063 -13.680 1.00 86.62 105 SER A C 1
ATOM 768 O O . SER A 1 105 ? -13.007 -1.797 -12.521 1.00 86.62 105 SER A O 1
ATOM 770 N N . ILE A 1 106 ? -14.507 -2.625 -13.956 1.00 87.38 106 ILE A N 1
ATOM 771 C CA . ILE A 1 106 ? -15.568 -2.852 -12.949 1.00 87.38 106 ILE A CA 1
ATOM 772 C C . ILE A 1 106 ? -15.043 -3.634 -11.732 1.00 87.38 106 ILE A C 1
ATOM 774 O O . ILE A 1 106 ? -15.380 -3.325 -10.590 1.00 87.38 106 ILE A O 1
ATOM 778 N N . PHE A 1 107 ? -14.181 -4.626 -11.967 1.00 87.12 107 PHE A N 1
ATOM 779 C CA . PHE A 1 107 ? -13.588 -5.440 -10.906 1.00 87.12 107 PHE A CA 1
ATOM 780 C C . PHE A 1 107 ? -12.674 -4.628 -9.971 1.00 87.12 107 PHE A C 1
ATOM 782 O O . PHE A 1 107 ? -12.711 -4.826 -8.755 1.00 87.12 107 PHE A O 1
ATOM 789 N N . GLY A 1 108 ? -11.912 -3.676 -10.521 1.00 84.06 108 GLY A N 1
ATOM 790 C CA . GLY A 1 108 ? -11.056 -2.769 -9.751 1.00 84.06 108 GLY A CA 1
ATOM 791 C C . GLY A 1 108 ? -11.871 -1.879 -8.817 1.00 84.06 108 GLY A C 1
ATOM 792 O O . GLY A 1 108 ? -11.588 -1.818 -7.621 1.00 84.06 108 GLY A O 1
ATOM 793 N N . ILE A 1 109 ? -12.970 -1.306 -9.319 1.00 89.31 109 ILE A N 1
ATOM 794 C CA . ILE A 1 109 ? -13.876 -0.460 -8.523 1.00 89.31 109 ILE A CA 1
ATOM 795 C C . ILE A 1 109 ? -14.423 -1.232 -7.321 1.00 89.31 109 ILE A C 1
ATOM 797 O O . ILE A 1 109 ? -14.439 -0.711 -6.205 1.00 89.31 109 ILE A O 1
ATOM 801 N N . VAL A 1 110 ? -14.852 -2.481 -7.532 1.00 91.12 110 VAL A N 1
ATOM 802 C CA . VAL A 1 110 ? -15.390 -3.326 -6.457 1.00 91.12 110 VAL A CA 1
ATOM 803 C C . VAL A 1 110 ? -14.319 -3.595 -5.401 1.00 91.12 110 VAL A C 1
ATOM 805 O O . VAL A 1 110 ? -14.564 -3.350 -4.219 1.00 91.12 110 VAL A O 1
ATOM 808 N N . ILE A 1 111 ? -13.123 -4.036 -5.805 1.00 88.06 111 ILE A N 1
ATOM 809 C CA . ILE A 1 111 ? -12.015 -4.306 -4.875 1.00 88.06 111 ILE A CA 1
ATOM 810 C C . ILE A 1 111 ? -11.631 -3.049 -4.096 1.00 88.06 111 ILE A C 1
ATOM 812 O O . ILE A 1 111 ? -11.570 -3.084 -2.866 1.00 88.06 111 ILE A O 1
ATOM 816 N N . ASN A 1 112 ? -11.405 -1.933 -4.787 1.00 88.62 112 ASN A N 1
ATOM 817 C CA . ASN A 1 112 ? -10.999 -0.689 -4.148 1.00 88.62 112 ASN A CA 1
ATOM 818 C C . ASN A 1 112 ? -12.097 -0.151 -3.216 1.00 88.62 112 ASN A C 1
ATOM 820 O O . ASN A 1 112 ? -11.798 0.321 -2.117 1.00 88.62 112 ASN A O 1
ATOM 824 N N . GLY A 1 113 ? -13.371 -0.307 -3.589 1.00 90.81 113 GLY A N 1
ATOM 825 C CA . GLY A 1 113 ? -14.510 -0.013 -2.721 1.00 90.81 113 GLY A CA 1
ATOM 826 C C . GLY A 1 113 ? -14.504 -0.851 -1.439 1.00 90.81 113 GLY A C 1
ATOM 827 O O . GLY A 1 113 ? -14.664 -0.301 -0.346 1.00 90.81 113 GLY A O 1
ATOM 828 N N . PHE A 1 114 ? -14.240 -2.158 -1.544 1.00 91.50 114 PHE A N 1
ATOM 829 C CA . PHE A 1 114 ? -14.076 -3.036 -0.380 1.00 91.50 114 PHE A CA 1
ATOM 830 C C . PHE A 1 114 ? -12.891 -2.624 0.502 1.00 91.50 114 PHE A C 1
ATOM 832 O O . PHE A 1 114 ? -13.028 -2.620 1.727 1.00 91.50 114 PHE A O 1
ATOM 839 N N . ILE A 1 115 ? -11.753 -2.237 -0.086 1.00 89.75 115 ILE A N 1
ATOM 840 C CA . ILE A 1 115 ? -10.571 -1.765 0.656 1.00 89.75 115 ILE A CA 1
ATOM 841 C C . ILE A 1 115 ? -10.901 -0.497 1.448 1.00 89.75 115 ILE A C 1
ATOM 843 O O . ILE A 1 115 ? -10.619 -0.434 2.646 1.00 89.75 115 ILE A O 1
ATOM 847 N N . VAL A 1 116 ? -11.532 0.495 0.811 1.00 91.94 116 VAL A N 1
ATOM 848 C CA . VAL A 1 116 ? -11.947 1.738 1.479 1.00 91.94 116 VAL A CA 1
ATOM 849 C C . VAL A 1 116 ? -12.927 1.435 2.610 1.00 91.94 116 VAL A C 1
ATOM 851 O O . VAL A 1 116 ? -12.735 1.918 3.727 1.00 91.94 116 VAL A O 1
ATOM 854 N N . TYR A 1 117 ? -13.937 0.600 2.351 1.00 92.81 117 TYR A N 1
ATOM 855 C CA . TYR A 1 117 ? -14.911 0.186 3.360 1.00 92.81 117 TYR A CA 1
ATOM 856 C C . TYR A 1 117 ? -14.235 -0.483 4.567 1.00 92.81 117 TYR A C 1
ATOM 858 O O . TYR A 1 117 ? -14.494 -0.106 5.712 1.00 92.81 117 TYR A O 1
ATOM 866 N N . TYR A 1 118 ? -13.324 -1.426 4.318 1.00 90.00 118 TYR A N 1
ATOM 867 C CA . TYR A 1 118 ? -12.592 -2.147 5.356 1.00 90.00 118 TYR A CA 1
ATOM 868 C C . TYR A 1 118 ? -11.671 -1.223 6.167 1.00 90.00 118 TYR A C 1
ATOM 870 O O . TYR A 1 118 ? -11.705 -1.236 7.398 1.00 90.00 118 TYR A O 1
ATOM 878 N N . LEU A 1 119 ? -10.904 -0.348 5.506 1.00 88.44 119 LEU A N 1
ATOM 879 C CA . LEU A 1 119 ? -10.059 0.651 6.175 1.00 88.44 119 LEU A CA 1
ATOM 880 C C . LEU A 1 119 ? -10.873 1.650 7.005 1.00 88.44 119 LEU A C 1
ATOM 882 O O . LEU A 1 119 ? -10.346 2.227 7.964 1.00 88.44 119 LEU A O 1
ATOM 886 N N . TRP A 1 120 ? -12.146 1.863 6.660 1.00 88.56 120 TRP A N 1
ATOM 887 C CA . TRP A 1 120 ? -13.035 2.737 7.414 1.00 88.56 120 TRP A CA 1
ATOM 888 C C . TRP A 1 120 ? -13.567 2.107 8.707 1.00 88.56 120 TRP A C 1
ATOM 890 O O . TRP A 1 120 ? -14.071 2.851 9.560 1.00 88.56 120 TRP A O 1
ATOM 900 N N . GLN A 1 121 ? -13.453 0.784 8.878 1.00 87.25 121 GLN A N 1
ATOM 901 C CA . GLN A 1 121 ? -14.016 0.091 10.034 1.00 87.25 121 GLN A CA 1
ATOM 902 C C . GLN A 1 121 ? -13.361 0.539 11.358 1.00 87.25 121 GLN A C 1
ATOM 904 O O . GLN A 1 121 ? -12.141 0.744 11.408 1.00 87.25 121 GLN A O 1
ATOM 909 N N . PRO A 1 122 ? -14.149 0.669 12.449 1.00 82.06 122 PRO A N 1
ATOM 910 C CA . PRO A 1 122 ? -13.666 1.188 13.733 1.00 82.06 122 PRO A CA 1
ATOM 911 C C . PRO A 1 122 ? -12.475 0.382 14.272 1.00 82.06 122 PRO A C 1
ATOM 913 O O . PRO A 1 122 ? -11.407 0.930 14.522 1.00 82.06 122 PRO A O 1
ATOM 916 N N . HIS A 1 123 ? -12.578 -0.951 14.261 1.00 83.75 123 HIS A N 1
ATOM 917 C CA . HIS A 1 123 ? -11.516 -1.840 14.739 1.00 83.75 123 HIS A CA 1
ATOM 918 C C . HIS A 1 123 ? -10.182 -1.706 13.973 1.00 83.75 123 HIS A C 1
ATOM 920 O O . HIS A 1 123 ? -9.115 -1.915 14.552 1.00 83.75 123 HIS A O 1
ATOM 926 N N . VAL A 1 124 ? -10.211 -1.334 12.686 1.00 87.56 124 VAL A N 1
ATOM 927 C CA . VAL A 1 124 ? -9.001 -1.058 11.894 1.00 87.56 124 VAL A CA 1
ATOM 928 C C . VAL A 1 124 ? -8.409 0.292 12.295 1.00 87.56 124 VAL A C 1
ATOM 930 O O . VAL A 1 124 ? -7.209 0.400 12.556 1.00 87.56 124 VAL A O 1
ATOM 933 N N . LYS A 1 125 ? -9.246 1.324 12.433 1.00 83.62 125 LYS A N 1
ATOM 934 C CA . LYS A 1 125 ? -8.821 2.647 12.920 1.00 83.62 125 LYS A CA 1
ATOM 935 C C . LYS A 1 125 ? -8.253 2.585 14.340 1.00 83.62 125 LYS A C 1
ATOM 937 O O . LYS A 1 125 ? -7.304 3.316 14.637 1.00 83.62 125 LYS A O 1
ATOM 942 N N . ALA A 1 126 ? -8.784 1.697 15.182 1.00 83.94 126 ALA A N 1
ATOM 943 C CA . ALA A 1 126 ? -8.284 1.395 16.521 1.00 83.94 126 ALA A CA 1
ATOM 944 C C . ALA A 1 126 ? -6.831 0.924 16.466 1.00 83.94 126 ALA A C 1
ATOM 946 O O . ALA A 1 126 ? -5.954 1.457 17.150 1.00 83.94 126 ALA A O 1
ATOM 947 N N . PHE A 1 127 ? -6.571 -0.048 15.585 1.00 85.44 127 PHE A N 1
ATOM 948 C CA . PHE A 1 127 ? -5.256 -0.645 15.397 1.00 85.44 127 PHE A CA 1
ATOM 949 C C . PHE A 1 127 ? -4.214 0.405 14.992 1.00 85.44 127 PHE A C 1
ATOM 951 O O . PHE A 1 127 ? -3.132 0.443 15.581 1.00 85.44 127 PHE A O 1
ATOM 958 N N . TYR A 1 128 ? -4.579 1.321 14.090 1.00 86.44 128 TYR A N 1
ATOM 959 C CA . TYR A 1 128 ? -3.726 2.420 13.620 1.00 86.44 128 TYR A CA 1
ATOM 960 C C . TYR A 1 128 ? -3.704 3.661 14.535 1.00 86.44 128 TYR A C 1
ATOM 962 O O . TYR A 1 128 ? -3.059 4.658 14.204 1.00 86.44 128 TYR A O 1
ATOM 970 N N . GLY A 1 129 ? -4.395 3.635 15.683 1.00 80.00 129 GLY A N 1
ATOM 971 C CA . GLY A 1 129 ? -4.424 4.742 16.647 1.00 80.00 129 GLY A CA 1
ATOM 972 C C . GLY A 1 129 ? -5.212 5.980 16.195 1.00 80.00 129 GLY A C 1
ATOM 973 O O . GLY A 1 129 ? -5.074 7.039 16.799 1.00 80.00 129 GLY A O 1
ATOM 974 N N . LYS A 1 130 ? -6.043 5.864 15.151 1.00 73.25 130 LYS A N 1
ATOM 975 C CA . LYS A 1 130 ? -6.891 6.952 14.623 1.00 73.25 130 LYS A CA 1
ATOM 976 C C . LYS A 1 130 ? -8.240 7.067 15.354 1.00 73.25 130 LYS A C 1
ATOM 978 O O . LYS A 1 130 ? -8.957 8.044 15.172 1.00 73.25 130 LYS A O 1
ATOM 983 N N . GLU A 1 131 ? -8.590 6.075 16.173 1.00 67.62 131 GLU A N 1
ATOM 984 C CA . GLU A 1 131 ? -9.887 5.978 16.860 1.00 67.62 131 GLU A CA 1
ATOM 985 C C . GLU A 1 131 ? -9.920 6.687 18.230 1.00 67.62 131 GLU A C 1
ATOM 987 O O . GLU A 1 131 ? -10.961 7.199 18.636 1.00 67.62 131 GLU A O 1
ATOM 992 N N . ALA A 1 132 ? -8.774 6.811 18.917 1.00 58.44 132 ALA A N 1
ATOM 993 C CA . ALA A 1 132 ? -8.681 7.489 20.218 1.00 58.44 132 ALA A CA 1
ATOM 994 C C . ALA A 1 132 ? -9.148 8.956 20.152 1.00 58.44 132 ALA A C 1
ATOM 996 O O . ALA A 1 132 ? -9.809 9.442 21.068 1.00 58.44 132 ALA A O 1
ATOM 997 N N . THR A 1 133 ? -8.897 9.630 19.025 1.00 58.22 133 THR A N 1
ATOM 998 C CA . THR A 1 133 ? -9.387 10.988 18.760 1.00 58.22 133 THR A CA 1
ATOM 999 C C . THR A 1 133 ? -10.917 11.048 18.683 1.00 58.22 133 THR A C 1
ATOM 1001 O O . THR A 1 133 ? -11.513 11.997 19.183 1.00 58.22 133 THR A O 1
ATOM 1004 N N . GLN A 1 134 ? -11.573 10.032 18.107 1.00 59.16 134 GLN A N 1
ATOM 1005 C CA . GLN A 1 134 ? -13.037 9.972 17.978 1.00 59.16 134 GLN A CA 1
ATOM 1006 C C . GLN A 1 134 ? -13.714 9.675 19.322 1.00 59.16 134 GLN A C 1
ATOM 1008 O O . GLN A 1 134 ? -14.676 10.353 19.682 1.00 59.16 134 GLN A O 1
ATOM 1013 N N . LEU A 1 135 ? -13.178 8.725 20.098 1.00 64.62 135 LEU A N 1
ATOM 1014 C CA . LEU A 1 135 ? -13.709 8.389 21.425 1.00 64.62 135 LEU A CA 1
ATOM 1015 C C . LEU A 1 135 ? -13.523 9.536 22.427 1.00 64.62 135 LEU A C 1
ATOM 1017 O O . LEU A 1 135 ? -14.440 9.833 23.189 1.00 64.62 135 LEU A O 1
ATOM 1021 N N . GLN A 1 136 ? -12.374 10.224 22.416 1.00 60.34 136 GLN A N 1
ATOM 1022 C CA . GLN A 1 136 ? -12.182 11.422 23.240 1.00 60.34 136 GLN A CA 1
ATOM 1023 C C . GLN A 1 136 ? -13.090 12.572 22.796 1.00 60.34 136 GLN A C 1
ATOM 1025 O O . GLN A 1 136 ? -13.626 13.266 23.658 1.00 60.34 136 GLN A O 1
ATOM 1030 N N . TYR A 1 137 ? -13.312 12.758 21.492 1.00 64.00 137 TYR A N 1
ATOM 1031 C CA . TYR A 1 137 ? -14.251 13.763 20.993 1.00 64.00 137 TYR A CA 1
ATOM 1032 C C . TYR A 1 137 ? -15.686 13.474 21.455 1.00 64.00 137 TYR A C 1
ATOM 1034 O O . TYR A 1 137 ? -16.319 14.349 22.039 1.00 64.00 137 TYR A O 1
ATOM 1042 N N . GLN A 1 138 ? -16.167 12.236 21.309 1.00 62.12 138 GLN A N 1
ATOM 1043 C CA . GLN A 1 138 ? -17.485 11.829 21.807 1.00 62.12 138 GLN A CA 1
ATOM 1044 C C . GLN A 1 138 ? -17.590 11.938 23.329 1.00 62.12 138 GLN A C 1
ATOM 1046 O O . GLN A 1 138 ? -18.558 12.501 23.818 1.00 62.12 138 GLN A O 1
ATOM 1051 N N . ALA A 1 139 ? -16.588 11.495 24.093 1.00 66.75 139 ALA A N 1
ATOM 1052 C CA . ALA A 1 139 ? -16.599 11.627 25.550 1.00 66.75 139 ALA A CA 1
ATOM 1053 C C . ALA A 1 139 ? -16.594 13.096 26.005 1.00 66.75 139 ALA A C 1
ATOM 1055 O O . ALA A 1 139 ? -17.225 13.434 27.007 1.00 66.75 139 ALA A O 1
ATOM 1056 N N . THR A 1 140 ? -15.902 13.973 25.274 1.00 62.78 140 THR A N 1
ATOM 1057 C CA . THR A 1 140 ? -15.908 15.418 25.536 1.00 62.78 140 THR A CA 1
ATOM 1058 C C . THR A 1 140 ? -17.256 16.037 25.178 1.00 62.78 140 THR A C 1
ATOM 1060 O O . THR A 1 140 ? -17.781 16.809 25.973 1.00 62.78 140 THR A O 1
ATOM 1063 N N . LEU A 1 141 ? -17.866 15.651 24.053 1.00 64.75 141 LEU A N 1
ATOM 1064 C CA . LEU A 1 141 ? -19.211 16.094 23.673 1.00 64.75 141 LEU A CA 1
ATOM 1065 C C . LEU A 1 141 ? -20.276 15.615 24.662 1.00 64.75 141 LEU A C 1
ATOM 1067 O O . LEU A 1 141 ? -21.078 16.412 25.131 1.00 64.75 141 LEU A O 1
ATOM 1071 N N . THR A 1 142 ? -20.268 14.340 25.043 1.00 60.62 142 THR A N 1
ATOM 1072 C CA . THR A 1 142 ? -21.225 13.786 26.010 1.00 60.62 142 THR A CA 1
ATOM 1073 C C . THR A 1 142 ? -21.086 14.446 27.381 1.00 60.62 142 THR A C 1
ATOM 1075 O O . THR A 1 142 ? -22.092 14.692 28.037 1.00 60.62 142 THR A O 1
ATOM 1078 N N . LYS A 1 143 ? -19.864 14.797 27.804 1.00 60.47 143 LYS A N 1
ATOM 1079 C CA . LYS A 1 143 ? -19.644 15.568 29.039 1.00 60.47 143 LYS A CA 1
ATOM 1080 C C . LYS A 1 143 ? -20.057 17.035 28.908 1.00 60.47 143 LYS A C 1
ATOM 1082 O O . LYS A 1 143 ? -20.555 17.594 29.877 1.00 60.47 143 LYS A O 1
ATOM 1087 N N . ALA A 1 144 ? -19.876 17.647 27.739 1.00 55.72 144 ALA A N 1
ATOM 1088 C CA . ALA A 1 144 ? -20.300 19.021 27.472 1.00 55.72 144 ALA A CA 1
ATOM 1089 C C . ALA A 1 144 ? -21.829 19.157 27.334 1.00 55.72 144 ALA A C 1
ATOM 1091 O O . ALA A 1 144 ? -22.374 20.207 27.657 1.00 55.72 144 ALA A O 1
ATOM 1092 N N . HIS A 1 145 ? -22.527 18.095 26.916 1.00 54.56 145 HIS A N 1
ATOM 1093 C CA . HIS A 1 145 ? -23.993 18.042 26.872 1.00 54.56 145 HIS A CA 1
ATOM 1094 C C . HIS A 1 145 ? -24.653 17.912 28.250 1.00 54.56 145 HIS A C 1
ATOM 1096 O O . HIS A 1 145 ? -25.847 18.179 28.368 1.00 54.56 145 HIS A O 1
ATOM 1102 N N . THR A 1 146 ? -23.896 17.623 29.311 1.00 52.53 146 THR A N 1
ATOM 1103 C CA . THR A 1 146 ? -24.314 17.975 30.674 1.00 52.53 146 THR A CA 1
ATOM 1104 C C . THR A 1 146 ? -23.986 19.451 30.906 1.00 52.53 146 THR A C 1
ATOM 1106 O O . THR A 1 146 ? -23.092 19.805 31.674 1.00 52.53 146 THR A O 1
ATOM 1109 N N . GLN A 1 147 ? -24.675 20.322 30.168 1.00 53.12 147 GLN A N 1
ATOM 1110 C CA . GLN A 1 147 ? -24.568 21.767 30.313 1.00 53.12 147 GLN A CA 1
ATOM 1111 C C . GLN A 1 147 ? -24.899 22.134 31.775 1.00 53.12 147 GLN A C 1
ATOM 1113 O O . GLN A 1 147 ? -25.955 21.733 32.272 1.00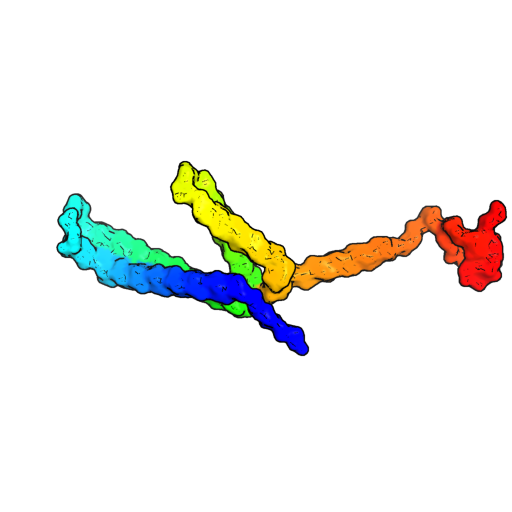 53.12 147 GLN A O 1
ATOM 1118 N N . PRO A 1 148 ? -24.052 22.890 32.498 1.00 59.47 148 PRO A N 1
ATOM 1119 C CA . PRO A 1 148 ? -24.498 23.568 33.710 1.00 59.47 148 PRO A CA 1
ATOM 1120 C C . PRO A 1 148 ? -25.696 24.443 33.330 1.00 59.47 148 PRO A C 1
ATOM 1122 O O . PRO A 1 148 ? -25.619 25.135 32.313 1.00 59.47 148 PRO A O 1
ATOM 1125 N N . ALA A 1 149 ? -26.789 24.369 34.099 1.00 56.09 149 ALA A N 1
ATOM 1126 C CA . ALA A 1 149 ? -28.029 25.101 33.835 1.00 56.09 149 ALA A CA 1
ATOM 1127 C C . ALA A 1 149 ? -27.725 26.532 33.358 1.00 56.09 149 ALA A C 1
ATOM 1129 O O . ALA A 1 149 ? -26.979 27.261 34.020 1.00 56.09 149 ALA A O 1
ATOM 1130 N N . GLN A 1 150 ? -28.249 26.903 32.184 1.00 57.09 150 GLN A N 1
ATOM 1131 C CA . GLN A 1 150 ? -28.096 28.254 31.651 1.00 57.09 150 GLN A CA 1
ATOM 1132 C C . GLN A 1 150 ? -28.636 29.267 32.680 1.00 57.09 150 GLN A C 1
ATOM 1134 O O . GLN A 1 150 ? -29.565 28.939 33.418 1.00 57.09 150 GLN A O 1
ATOM 1139 N N . PRO A 1 151 ? -28.105 30.503 32.746 1.00 59.91 151 PRO A N 1
ATOM 1140 C CA . PRO A 1 151 ? -28.550 31.506 33.720 1.00 59.91 151 PRO A CA 1
ATOM 1141 C C . PRO A 1 151 ? -30.064 31.796 33.703 1.00 59.91 151 PRO A C 1
ATOM 1143 O O . PRO A 1 151 ? -30.591 32.281 34.698 1.00 59.91 151 PRO A O 1
ATOM 1146 N N . SER A 1 152 ? -30.762 31.490 32.601 1.00 61.22 152 SER A N 1
ATOM 1147 C CA . SER A 1 152 ? -32.221 31.599 32.453 1.00 61.22 152 SER A CA 1
ATOM 1148 C C . SER A 1 152 ? -33.020 30.506 33.170 1.00 61.22 152 SER A C 1
ATOM 1150 O O . SER A 1 152 ? -34.202 30.702 33.440 1.00 61.22 152 SER A O 1
ATOM 1152 N N . ASP A 1 153 ? -32.391 29.376 33.497 1.00 79.69 153 ASP A N 1
ATOM 1153 C CA . ASP A 1 153 ? -33.066 28.167 33.991 1.00 79.69 153 ASP A CA 1
ATOM 1154 C C . ASP A 1 153 ? -32.876 27.980 35.502 1.00 79.69 153 ASP A C 1
ATOM 1156 O O . ASP A 1 153 ? -33.120 26.901 36.057 1.00 79.69 153 ASP A O 1
ATOM 1160 N N . VAL A 1 154 ? -32.410 29.033 36.180 1.00 83.69 154 VAL A N 1
ATOM 1161 C CA . VAL A 1 154 ? -32.098 29.035 37.606 1.00 83.69 154 VAL A CA 1
ATOM 1162 C C . VAL A 1 154 ? -33.024 29.996 38.342 1.00 83.69 154 VAL A C 1
ATOM 1164 O O . VAL A 1 154 ? -33.085 31.185 38.043 1.00 83.69 154 VAL A O 1
ATOM 1167 N N . ILE A 1 155 ? -33.708 29.480 39.360 1.00 87.94 155 ILE A N 1
ATOM 1168 C CA . ILE A 1 155 ? -34.493 30.262 40.315 1.00 87.94 155 ILE A CA 1
ATOM 1169 C C . ILE A 1 155 ? -33.811 30.235 41.685 1.00 87.94 155 ILE A C 1
ATOM 1171 O O . ILE A 1 155 ? -33.342 29.196 42.159 1.00 87.94 155 ILE A O 1
ATOM 1175 N N . TYR A 1 156 ? -33.739 31.392 42.338 1.00 90.38 156 TYR A N 1
ATOM 1176 C CA . TYR A 1 156 ? -33.149 31.515 43.667 1.00 90.38 156 TYR A CA 1
ATOM 1177 C C . TYR A 1 156 ? -34.215 31.327 44.744 1.00 90.38 156 TYR A C 1
ATOM 1179 O O . TYR A 1 156 ? -35.283 31.935 44.703 1.00 90.38 156 TYR A O 1
ATOM 1187 N N . CYS A 1 157 ? -33.920 30.482 45.731 1.00 92.56 157 CYS A N 1
ATOM 1188 C CA . CYS A 1 157 ? -34.820 30.236 46.850 1.00 92.56 157 CYS A CA 1
ATOM 1189 C C . CYS A 1 157 ? -34.976 31.496 47.716 1.00 92.56 157 CYS A C 1
ATOM 1191 O O . CYS A 1 157 ? -33.996 31.989 48.272 1.00 92.56 157 CYS A O 1
ATOM 1193 N N . SER A 1 158 ? -36.212 31.938 47.947 1.00 90.81 158 SER A N 1
ATOM 1194 C CA . SER A 1 158 ? -36.527 33.125 48.760 1.00 90.81 158 SER A CA 1
ATOM 1195 C C . SER A 1 158 ? -36.144 32.994 50.242 1.00 90.81 158 SER A C 1
ATOM 1197 O O . SER A 1 158 ? -35.851 33.992 50.891 1.00 90.81 158 SER A O 1
ATOM 1199 N N . LYS A 1 159 ? -36.111 31.768 50.787 1.00 92.81 159 LYS A N 1
ATOM 1200 C CA . LYS A 1 159 ? -35.734 31.500 52.190 1.00 92.81 159 LYS A CA 1
ATOM 1201 C C . LYS A 1 159 ? -34.227 31.506 52.469 1.00 92.81 159 LYS A C 1
ATOM 1203 O O . LYS A 1 159 ? -33.825 31.966 53.529 1.00 92.81 159 LYS A O 1
ATOM 1208 N N . CYS A 1 160 ? -33.404 30.934 51.586 1.00 94.19 160 CYS A N 1
ATOM 1209 C CA . CYS A 1 160 ? -31.979 30.684 51.863 1.00 94.19 160 CYS A CA 1
ATOM 1210 C C . CYS A 1 160 ? -31.025 31.123 50.742 1.00 94.19 160 CYS A C 1
ATOM 1212 O O . CYS A 1 160 ? -29.829 30.864 50.830 1.00 94.19 160 CYS A O 1
ATOM 1214 N N . GLY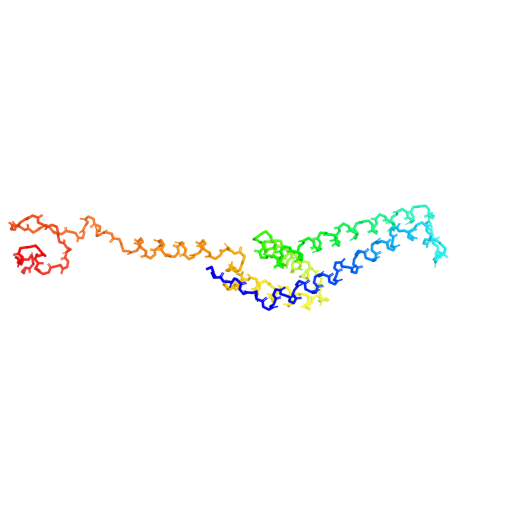 A 1 161 ? -31.534 31.718 49.660 1.00 90.00 161 GLY A N 1
ATOM 1215 C CA . GLY A 1 161 ? -30.730 32.211 48.538 1.00 90.00 161 GLY A CA 1
ATOM 1216 C C . GLY A 1 161 ? -30.099 31.129 47.656 1.00 90.00 161 GLY A C 1
ATOM 1217 O O . GLY A 1 161 ? -29.370 31.450 46.724 1.00 90.00 161 GLY A O 1
ATOM 1218 N N . THR A 1 162 ? -30.351 29.840 47.909 1.00 93.31 162 THR A N 1
ATOM 1219 C CA . THR A 1 162 ? -29.769 28.759 47.103 1.00 93.31 162 THR A CA 1
ATOM 1220 C C . THR A 1 162 ? -30.348 28.760 45.688 1.00 93.31 162 THR A C 1
ATOM 1222 O O . THR A 1 162 ? -31.566 28.778 45.509 1.00 93.31 162 THR A O 1
ATOM 1225 N N . ALA A 1 163 ? -29.469 28.688 44.689 1.00 90.94 163 ALA A N 1
ATOM 1226 C CA . ALA A 1 163 ? -29.831 28.463 43.295 1.00 90.94 163 ALA A CA 1
ATOM 1227 C C . ALA A 1 163 ? -30.418 27.054 43.103 1.00 90.94 163 ALA A C 1
ATOM 1229 O O . ALA A 1 163 ? -29.799 26.062 43.512 1.00 90.94 163 ALA A O 1
ATOM 1230 N N . ASN A 1 164 ? -31.582 26.973 42.466 1.00 88.62 164 ASN A N 1
ATOM 1231 C CA . ASN A 1 164 ? -32.283 25.744 42.093 1.00 88.62 164 ASN A CA 1
ATOM 1232 C C . ASN A 1 164 ? -32.651 25.795 40.602 1.00 88.62 164 ASN A C 1
ATOM 1234 O O . ASN A 1 164 ? -32.710 26.875 40.024 1.00 88.62 164 ASN A O 1
ATOM 1238 N N . SER A 1 165 ? -32.908 24.643 39.978 1.00 87.38 165 SER A N 1
ATOM 1239 C CA . SER A 1 165 ? -33.458 24.610 38.614 1.00 87.38 165 SER A CA 1
ATOM 1240 C C . SER A 1 165 ? -34.899 25.127 38.616 1.00 87.38 165 SER A C 1
ATOM 1242 O O . SER A 1 165 ? -35.621 24.895 39.590 1.00 87.38 165 SER A O 1
ATOM 1244 N N . ILE A 1 166 ? -35.323 25.791 37.540 1.00 83.62 166 ILE A N 1
ATOM 1245 C CA . ILE A 1 166 ? -36.681 26.323 37.369 1.00 83.62 166 ILE A CA 1
ATOM 1246 C C . ILE A 1 166 ? -37.780 25.261 37.565 1.00 83.62 166 ILE A C 1
ATOM 1248 O O . ILE A 1 166 ? -38.852 25.589 38.066 1.00 83.62 166 ILE A O 1
ATOM 1252 N N . ASP A 1 167 ? -37.498 23.987 37.285 1.00 86.31 167 ASP A N 1
ATOM 1253 C CA . ASP A 1 167 ? -38.448 22.875 37.447 1.00 86.31 167 ASP A CA 1
ATOM 1254 C C . ASP A 1 167 ? -38.507 22.306 38.878 1.00 86.31 167 ASP A C 1
ATOM 1256 O O . ASP A 1 167 ? -39.268 21.380 39.165 1.00 86.31 167 ASP A O 1
ATOM 1260 N N . SER A 1 168 ? -37.725 22.856 39.812 1.00 87.19 168 SER A N 1
ATOM 1261 C CA . SER A 1 168 ? -37.684 22.373 41.198 1.00 87.19 168 SER A CA 1
ATOM 1262 C C . SER A 1 168 ? -38.923 22.831 41.972 1.00 87.19 168 SER A C 1
ATOM 1264 O O . SER A 1 168 ? -39.119 24.027 42.181 1.00 87.19 168 SER A O 1
ATOM 1266 N N . LYS A 1 169 ? -39.734 21.886 42.470 1.00 92.19 169 LYS A N 1
ATOM 1267 C CA . LYS A 1 169 ? -40.876 22.196 43.354 1.00 92.19 169 LYS A CA 1
ATOM 1268 C C . LYS A 1 169 ? -40.425 22.649 44.749 1.00 92.19 169 LYS A C 1
ATOM 1270 O O . LYS A 1 169 ? -40.981 23.590 45.308 1.00 92.19 169 LYS A O 1
ATOM 1275 N N . TYR A 1 170 ? -39.370 22.026 45.274 1.00 93.44 170 TYR A N 1
ATOM 1276 C CA . TYR A 1 170 ? -38.789 22.321 46.586 1.00 93.44 170 TYR A CA 1
ATOM 1277 C C . TYR A 1 170 ? -37.309 22.700 46.468 1.00 93.44 170 TYR A C 1
ATOM 1279 O O . TYR A 1 170 ? -36.603 22.248 45.566 1.00 93.44 170 TYR A O 1
ATOM 1287 N N . CYS A 1 171 ? -36.826 23.517 47.401 1.00 93.94 171 CYS A N 1
ATOM 1288 C CA . CYS A 1 171 ? -35.431 23.923 47.492 1.00 93.94 171 CYS A CA 1
ATOM 1289 C C . CYS A 1 171 ? -34.546 22.772 47.964 1.00 93.94 171 CYS A C 1
ATOM 1291 O O . CYS A 1 171 ? -34.767 22.209 49.036 1.00 93.94 171 CYS A O 1
ATOM 1293 N N . ARG A 1 172 ? -33.470 22.497 47.218 1.00 93.06 172 ARG A N 1
ATOM 1294 C CA . ARG A 1 172 ? -32.526 21.404 47.511 1.00 93.06 172 ARG A CA 1
ATOM 1295 C C . ARG A 1 172 ? -31.712 21.568 48.797 1.00 93.06 172 ARG A C 1
ATOM 1297 O O . ARG A 1 172 ? -31.069 20.618 49.217 1.00 93.06 172 ARG A O 1
ATOM 1304 N N . ASN A 1 173 ? -31.681 22.770 49.373 1.00 94.12 173 ASN A N 1
ATOM 1305 C CA . ASN A 1 173 ? -30.892 23.062 50.571 1.00 94.12 173 ASN A CA 1
ATOM 1306 C C . ASN A 1 173 ? -31.763 23.158 51.830 1.00 94.12 173 ASN A C 1
ATOM 1308 O O . ASN A 1 173 ? -31.462 22.528 52.834 1.00 94.12 173 ASN A O 1
ATOM 1312 N N . CYS A 1 174 ? -32.858 23.925 51.783 1.00 94.12 174 CYS A N 1
ATOM 1313 C CA . CYS A 1 174 ? -33.689 24.185 52.965 1.00 94.12 174 CYS A CA 1
ATOM 1314 C C . CYS A 1 174 ? -35.087 23.548 52.925 1.00 94.12 174 CYS A C 1
ATOM 1316 O O . CYS A 1 174 ? -35.840 23.703 53.881 1.00 94.12 174 CYS A O 1
ATOM 1318 N N . GLY A 1 175 ? -35.467 22.879 51.830 1.00 92.06 175 GLY A N 1
ATOM 1319 C CA . GLY A 1 175 ? -36.760 22.198 51.697 1.00 92.06 175 GLY A CA 1
ATOM 1320 C C . GLY A 1 175 ? -37.978 23.106 51.480 1.00 92.06 175 GLY A C 1
ATOM 1321 O O . GLY A 1 175 ? -39.086 22.600 51.349 1.00 92.06 175 GLY A O 1
ATOM 1322 N N . ALA A 1 176 ? -37.804 24.430 51.416 1.00 94.06 176 ALA A N 1
ATOM 1323 C CA . ALA A 1 176 ? -38.903 25.360 51.149 1.00 94.0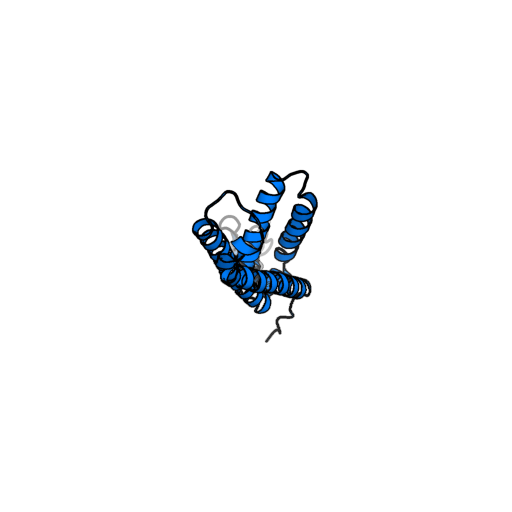6 176 ALA A CA 1
ATOM 1324 C C . ALA A 1 176 ? -39.500 25.155 49.745 1.00 94.06 176 ALA A C 1
ATOM 1326 O O . ALA A 1 176 ? -38.761 24.911 48.793 1.00 94.06 176 ALA A O 1
ATOM 1327 N N . GLU A 1 177 ? -40.818 25.290 49.602 1.00 92.31 177 GLU A N 1
ATOM 1328 C CA . GLU A 1 177 ? -41.496 25.254 48.300 1.00 92.31 177 GLU A CA 1
ATOM 1329 C C . GLU A 1 177 ? -41.156 26.514 47.486 1.00 92.31 177 GLU A C 1
ATOM 1331 O O . GLU A 1 177 ? -41.170 27.628 48.014 1.00 92.31 177 GLU A O 1
ATOM 1336 N N . ILE A 1 178 ? -40.779 26.329 46.218 1.00 86.69 178 ILE A N 1
ATOM 1337 C CA . ILE A 1 178 ? -40.330 27.412 45.322 1.00 86.69 178 ILE A CA 1
ATOM 1338 C C . ILE A 1 178 ? -41.452 27.834 44.359 1.00 86.69 178 ILE A C 1
ATOM 1340 O O . ILE A 1 178 ? -41.522 29.000 43.972 1.00 86.69 178 ILE A O 1
ATOM 1344 N N . ARG A 1 179 ? -42.341 26.903 43.989 1.00 73.12 179 ARG A N 1
ATOM 1345 C CA . ARG A 1 179 ? -43.507 27.129 43.122 1.00 73.12 179 ARG A CA 1
ATOM 1346 C C . ARG A 1 179 ? -44.760 26.600 43.819 1.00 73.12 179 ARG A C 1
ATOM 1348 O O . ARG A 1 179 ? -44.857 25.392 44.020 1.00 73.12 179 ARG A O 1
ATOM 1355 N N . GLY A 1 180 ? -45.663 27.512 44.180 1.00 59.16 180 GLY A N 1
ATOM 1356 C CA . GLY A 1 180 ? -47.047 27.228 44.572 1.00 59.16 180 GLY A CA 1
ATOM 1357 C C . GLY A 1 180 ? -47.987 27.512 43.415 1.00 59.16 180 GLY A C 1
ATOM 1358 O O . GLY A 1 180 ? -47.727 28.514 42.710 1.00 59.16 180 GLY A O 1
#

Secondary structure (DSSP, 8-state):
----PPPHHHHHHHHHHHHHHHHHHHHHHHHHHHGGGHHHHS--SS-HHHHHHHHHHHHHHHHHHHHHHHHHHHHHHHT-HHHHHHHHHHHHHHHHHHHHTTTTTHHHHHHHHHHHHHHTSHHHHHHTT-SHHHHHHHHHHHHHTS----GGGEEE-TTT--EEETT-SB-TTT--BS--

Sequence (180 aa):
MQTRVRPVGITVLVILESIVAALLIIGGLVLAVAGPFVHELMPRPVPAVITGVFVSLFGIVLLVIGAAGLAVAWGLWTGQGWAWTIALVLAVISIIIDLLQLPGSIFGIVINGFIVYYLWQPHVKAFYGKEATQLQYQATLTKAHTQPAQPSDVIYCSKCGTANSIDSKYCRNCGAEIRG

pLDDT: mean 85.67, std 12.35, range [44.94, 98.06]